Protein AF-A0A6B3GH11-F1 (afdb_monomer_lite)

Radius of gyration: 16.17 Å; chains: 1; bounding box: 42×32×34 Å

pLDDT: mean 91.32, std 8.13, range [65.25, 98.31]

Secondary structure (DSSP, 8-state):
-BTTB-TTHHHHHHHHHHHHHHHHS----HHHHHHHHHHHHTT--SS-EEEEEEE---STTS-S--PPEEEEEEESPPPPPSS-------

Structure (mmCIF, N/CA/C/O backbone):
data_AF-A0A6B3GH11-F1
#
_entry.id   AF-A0A6B3GH11-F1
#
loop_
_atom_site.group_PDB
_atom_site.id
_atom_site.type_symbol
_atom_site.label_atom_id
_atom_site.label_alt_id
_atom_site.label_comp_id
_atom_site.label_asym_id
_atom_site.label_entity_id
_atom_site.label_seq_id
_atom_site.pdbx_PDB_ins_code
_atom_site.Cartn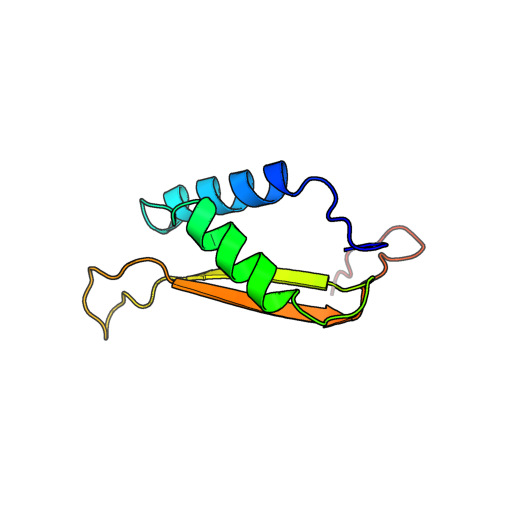_x
_atom_site.Cartn_y
_atom_site.Cartn_z
_atom_site.occupancy
_atom_site.B_iso_or_equiv
_atom_site.auth_seq_id
_atom_site.auth_comp_id
_atom_site.auth_asym_id
_atom_site.auth_atom_id
_atom_site.pdbx_PDB_model_num
ATOM 1 N N . MET A 1 1 ? 5.219 -4.951 -10.604 1.00 92.62 1 MET A N 1
ATOM 2 C CA . MET A 1 1 ? 5.091 -6.132 -11.474 1.00 92.62 1 MET A CA 1
ATOM 3 C C . MET A 1 1 ? 6.192 -6.164 -12.500 1.00 92.62 1 MET A C 1
ATOM 5 O O . MET A 1 1 ? 6.629 -5.104 -12.948 1.00 92.62 1 MET A O 1
ATOM 9 N N . ARG A 1 2 ? 6.613 -7.380 -12.837 1.00 94.38 2 ARG A N 1
ATOM 10 C CA . ARG A 1 2 ? 7.428 -7.693 -14.007 1.00 94.38 2 ARG A CA 1
ATOM 11 C C . ARG A 1 2 ? 6.850 -8.926 -14.684 1.00 94.38 2 ARG A C 1
ATOM 13 O O . ARG A 1 2 ? 6.576 -9.896 -13.977 1.00 94.38 2 ARG A O 1
ATOM 20 N N . ASP A 1 3 ? 6.638 -8.868 -15.992 1.00 92.69 3 ASP A N 1
ATOM 21 C CA . ASP A 1 3 ? 6.034 -9.941 -16.788 1.00 92.69 3 ASP A CA 1
ATOM 22 C C . ASP A 1 3 ? 4.726 -10.469 -16.157 1.00 92.69 3 ASP A C 1
ATOM 24 O O . ASP A 1 3 ? 4.540 -11.665 -15.935 1.00 92.69 3 ASP A O 1
ATOM 28 N N . GLY A 1 4 ? 3.861 -9.550 -15.705 1.00 91.12 4 GLY A N 1
ATOM 29 C CA . GLY A 1 4 ? 2.591 -9.882 -15.047 1.00 91.12 4 GLY A CA 1
ATOM 30 C C . GLY A 1 4 ? 2.711 -10.518 -13.653 1.00 91.12 4 GLY A C 1
ATOM 31 O O . GLY A 1 4 ? 1.705 -10.932 -13.079 1.00 91.12 4 GLY A O 1
ATOM 32 N N . ARG A 1 5 ? 3.917 -10.602 -13.074 1.00 92.25 5 ARG A N 1
ATOM 33 C CA . ARG A 1 5 ? 4.162 -11.207 -11.754 1.00 92.25 5 ARG A CA 1
ATOM 34 C C . ARG A 1 5 ? 4.532 -10.162 -10.704 1.00 92.25 5 ARG A C 1
ATOM 36 O O . ARG A 1 5 ? 5.280 -9.212 -10.961 1.00 92.25 5 ARG A O 1
ATOM 43 N N . ILE A 1 6 ? 4.026 -10.348 -9.484 1.00 93.62 6 ILE A 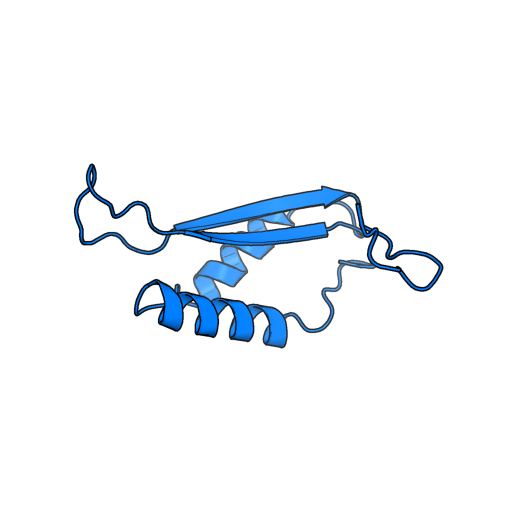N 1
ATOM 44 C CA . ILE A 1 6 ? 4.400 -9.570 -8.294 1.00 93.62 6 ILE A CA 1
ATOM 45 C C . ILE A 1 6 ? 5.273 -10.459 -7.412 1.00 93.62 6 ILE A C 1
ATOM 47 O O . ILE A 1 6 ? 4.838 -11.518 -6.968 1.00 93.62 6 ILE A O 1
ATOM 51 N N . ARG A 1 7 ? 6.509 -10.030 -7.152 1.00 93.50 7 ARG A N 1
ATOM 52 C CA . ARG A 1 7 ? 7.405 -10.718 -6.220 1.00 93.50 7 ARG A CA 1
ATOM 53 C C . ARG A 1 7 ? 6.913 -10.495 -4.788 1.00 93.50 7 ARG A C 1
ATOM 55 O O . ARG A 1 7 ? 6.672 -9.351 -4.424 1.00 93.50 7 ARG A O 1
ATOM 62 N N . GLY A 1 8 ? 6.796 -11.567 -4.001 1.00 95.81 8 GLY A N 1
ATOM 63 C CA . GLY A 1 8 ? 6.483 -11.489 -2.567 1.00 95.81 8 GLY A CA 1
ATOM 64 C C . GLY A 1 8 ? 5.155 -10.797 -2.251 1.00 95.81 8 GLY A C 1
ATOM 65 O O . GLY A 1 8 ? 5.083 -10.013 -1.308 1.00 95.81 8 GLY A O 1
ATOM 66 N N . LEU A 1 9 ? 4.120 -11.003 -3.076 1.00 95.62 9 LEU A N 1
ATOM 67 C CA . LEU A 1 9 ? 2.815 -10.364 -2.868 1.00 95.62 9 LEU A CA 1
ATOM 68 C C . LEU A 1 9 ? 2.227 -10.694 -1.488 1.00 95.62 9 LEU A C 1
ATOM 70 O O . LEU A 1 9 ? 1.671 -9.817 -0.842 1.00 95.62 9 LEU A O 1
ATOM 74 N N . ASP A 1 10 ? 2.380 -11.932 -1.038 1.00 96.62 10 ASP A N 1
ATOM 75 C CA . ASP A 1 10 ? 2.035 -12.397 0.305 1.00 96.62 10 ASP A CA 1
ATOM 76 C C . ASP A 1 10 ? 2.721 -11.570 1.404 1.00 96.62 10 ASP A C 1
ATOM 78 O O . ASP A 1 10 ? 2.043 -11.045 2.285 1.00 96.62 10 ASP A O 1
ATOM 82 N N . LEU A 1 11 ? 4.035 -11.345 1.297 1.00 98.12 11 LEU A N 1
ATOM 83 C CA . LEU A 1 11 ? 4.786 -10.512 2.245 1.00 98.12 11 LEU A CA 1
ATOM 84 C C . LEU A 1 11 ? 4.305 -9.057 2.241 1.00 98.12 11 LEU A C 1
ATOM 86 O O . LEU A 1 11 ? 4.233 -8.408 3.285 1.00 98.12 11 LEU A O 1
ATOM 90 N N . HIS A 1 12 ? 3.969 -8.523 1.065 1.00 97.19 12 HIS A N 1
ATOM 91 C CA . HIS A 1 12 ? 3.426 -7.173 0.951 1.00 97.19 12 HIS A CA 1
ATOM 92 C C . HIS A 1 12 ? 2.033 -7.046 1.579 1.00 97.19 12 HIS A C 1
ATOM 94 O O . HIS A 1 12 ? 1.765 -6.029 2.222 1.00 97.19 12 HIS A O 1
ATOM 100 N N . LEU A 1 13 ? 1.170 -8.053 1.414 1.00 97.88 13 LEU A N 1
ATOM 101 C CA . LEU A 1 13 ? -0.164 -8.088 2.016 1.00 97.88 13 LEU A CA 1
ATOM 102 C C . LEU A 1 13 ? -0.082 -8.210 3.539 1.00 97.88 13 LEU A C 1
ATOM 104 O O . LEU A 1 13 ? -0.751 -7.447 4.234 1.00 97.88 13 LEU A O 1
ATOM 108 N N . GLU A 1 14 ? 0.789 -9.077 4.058 1.00 98.31 14 GLU A N 1
ATOM 109 C CA . GLU A 1 14 ? 0.986 -9.218 5.503 1.00 98.31 14 GLU A CA 1
ATOM 110 C C . GLU A 1 14 ? 1.537 -7.928 6.122 1.00 98.31 14 GLU A C 1
ATOM 112 O O . GLU A 1 14 ? 1.018 -7.440 7.124 1.00 98.31 14 GLU A O 1
ATOM 117 N N . ARG A 1 15 ? 2.519 -7.289 5.471 1.00 97.81 15 ARG A N 1
ATOM 118 C CA . ARG A 1 15 ? 3.041 -5.993 5.928 1.00 97.81 15 ARG A CA 1
ATOM 119 C C . ARG A 1 15 ? 1.953 -4.917 5.959 1.00 97.81 15 ARG A C 1
ATOM 121 O O . ARG A 1 15 ? 1.904 -4.133 6.904 1.00 97.81 15 ARG A O 1
ATOM 128 N N . LEU A 1 16 ? 1.094 -4.863 4.937 1.00 97.94 16 LEU A N 1
ATOM 129 C CA . LEU A 1 16 ? -0.017 -3.909 4.882 1.00 97.94 16 LEU A CA 1
ATOM 130 C C . LEU A 1 16 ? -1.031 -4.173 6.001 1.00 97.94 16 LEU A C 1
ATOM 132 O O . LEU A 1 16 ? -1.485 -3.230 6.648 1.00 97.94 16 LEU A O 1
ATOM 136 N N . ARG A 1 17 ? -1.358 -5.446 6.248 1.00 97.56 17 ARG A N 1
ATOM 137 C CA . ARG A 1 17 ? -2.260 -5.873 7.319 1.00 97.56 17 ARG A CA 1
ATOM 138 C C . ARG A 1 17 ? -1.710 -5.492 8.691 1.00 97.56 17 ARG A C 1
ATOM 140 O O . ARG A 1 17 ? -2.415 -4.820 9.438 1.00 97.56 17 ARG A O 1
ATOM 147 N N . SER A 1 18 ? -0.471 -5.875 8.999 1.00 98.25 18 SER A N 1
ATOM 148 C CA . SER A 1 18 ? 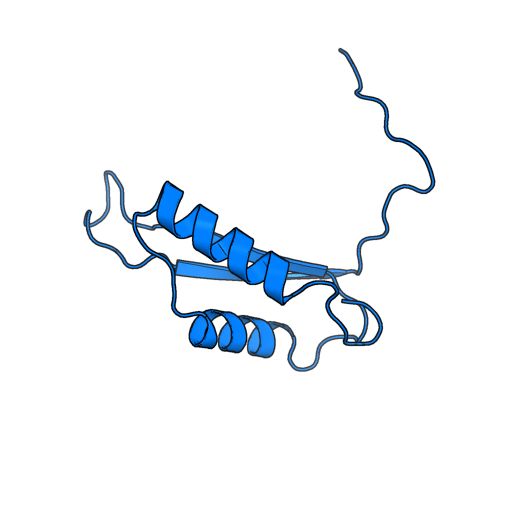0.177 -5.578 10.283 1.00 98.25 18 SER A CA 1
ATOM 149 C C . SER A 1 18 ? 0.213 -4.074 10.551 1.00 98.25 18 SER A C 1
ATOM 151 O O . SER A 1 18 ? -0.228 -3.635 11.609 1.00 98.25 18 SER A O 1
ATOM 153 N N . ALA A 1 19 ? 0.649 -3.275 9.571 1.00 97.38 19 ALA A N 1
ATOM 154 C CA . ALA A 1 19 ? 0.686 -1.820 9.708 1.00 97.38 19 ALA A CA 1
ATOM 155 C C . ALA A 1 19 ? -0.717 -1.209 9.868 1.00 97.38 19 ALA A C 1
ATOM 157 O O . ALA A 1 19 ? -0.891 -0.254 10.615 1.00 97.38 19 ALA A O 1
ATOM 158 N N . SER A 1 20 ? -1.735 -1.762 9.200 1.00 95.75 20 SER A N 1
ATOM 159 C CA . SER A 1 20 ? -3.116 -1.282 9.353 1.00 95.75 20 SER A CA 1
ATOM 160 C C . SER A 1 20 ? -3.662 -1.569 10.752 1.00 95.75 20 SER A C 1
ATOM 162 O O . SER A 1 20 ? -4.299 -0.704 11.343 1.00 95.75 20 SER A O 1
ATOM 164 N N . VAL A 1 21 ? -3.382 -2.752 11.312 1.00 95.94 21 VAL A N 1
ATOM 165 C CA . VAL A 1 21 ? -3.761 -3.078 12.696 1.00 95.94 21 VAL A CA 1
ATOM 166 C C . VAL A 1 21 ? -3.042 -2.165 13.685 1.00 95.94 21 VAL A C 1
ATOM 168 O O . VAL A 1 21 ? -3.678 -1.655 14.599 1.00 95.94 21 VAL A O 1
ATOM 171 N N . GLU A 1 22 ? -1.749 -1.919 13.486 1.00 96.56 22 GLU A N 1
ATOM 172 C CA . GLU A 1 22 ? -0.961 -1.033 14.346 1.00 96.56 22 GLU A CA 1
ATOM 173 C C . GLU A 1 22 ? -1.469 0.418 14.317 1.00 96.56 22 GLU A C 1
ATOM 175 O O . GLU A 1 22 ? -1.615 1.039 15.366 1.00 96.56 22 GLU A O 1
ATOM 180 N N . LEU A 1 23 ? -1.784 0.950 13.131 1.00 92.88 23 LEU A N 1
ATOM 181 C CA . LEU A 1 23 ? -2.181 2.352 12.957 1.00 92.88 23 LEU A CA 1
ATOM 182 C C . LEU A 1 23 ? -3.676 2.610 13.189 1.00 92.88 23 LEU A C 1
ATOM 184 O O . LEU A 1 23 ? -4.048 3.704 13.609 1.00 92.88 23 LEU A O 1
ATOM 188 N N . PHE A 1 24 ? -4.539 1.638 12.886 1.00 91.19 24 PHE A N 1
ATOM 189 C CA . PHE A 1 24 ? -5.997 1.817 12.850 1.00 91.19 24 PHE A CA 1
ATOM 190 C C . PHE A 1 24 ? -6.764 0.809 13.719 1.00 91.19 24 PHE A C 1
ATOM 192 O O . PHE A 1 24 ? -7.993 0.807 13.708 1.00 91.19 24 PHE A O 1
ATOM 199 N N . GLY A 1 25 ? -6.075 -0.091 14.429 1.00 92.81 25 GLY A N 1
ATOM 200 C CA . GLY A 1 25 ? -6.684 -1.141 15.258 1.00 92.81 25 GLY A CA 1
ATOM 201 C C . GLY A 1 25 ? -7.312 -2.296 14.471 1.00 92.81 25 GLY A C 1
ATOM 202 O O . GLY A 1 25 ? -7.796 -3.261 15.061 1.00 92.81 25 GLY A O 1
ATOM 203 N N . ARG A 1 26 ? -7.318 -2.225 13.135 1.00 92.75 26 ARG A N 1
ATOM 204 C CA . ARG A 1 26 ? -7.930 -3.220 12.246 1.00 92.75 26 ARG A CA 1
ATOM 205 C C . ARG A 1 26 ? -7.351 -3.167 10.839 1.00 92.75 26 ARG A C 1
ATOM 207 O O . ARG A 1 26 ? -6.757 -2.177 10.429 1.00 92.75 26 ARG A O 1
ATOM 214 N N . ALA A 1 27 ? -7.586 -4.227 10.076 1.00 94.69 27 ALA A N 1
ATOM 215 C CA . ALA A 1 27 ? -7.215 -4.312 8.671 1.00 94.69 27 ALA A CA 1
ATOM 216 C C . ALA A 1 27 ? -8.431 -4.641 7.804 1.00 94.69 27 ALA A C 1
ATOM 218 O O . ALA A 1 27 ? -9.374 -5.291 8.257 1.00 94.69 27 ALA A O 1
ATOM 219 N N . LEU A 1 28 ? -8.374 -4.221 6.541 1.00 95.00 28 LEU A N 1
ATOM 220 C CA . LEU A 1 28 ? -9.309 -4.685 5.522 1.00 95.00 28 LEU A CA 1
ATOM 221 C C . LEU A 1 28 ? -9.145 -6.198 5.286 1.00 95.00 28 LEU A C 1
ATOM 223 O O . LEU A 1 28 ? -8.017 -6.699 5.360 1.00 95.00 28 LEU A O 1
ATOM 227 N N . PRO A 1 29 ? -10.230 -6.922 4.949 1.00 95.62 29 PRO A N 1
ATOM 228 C CA . PRO A 1 29 ? -10.141 -8.314 4.525 1.00 95.62 29 PRO A CA 1
ATOM 229 C C . PRO A 1 29 ? -9.198 -8.483 3.326 1.00 95.62 29 PRO A C 1
ATOM 231 O O . PRO A 1 29 ? -9.204 -7.685 2.384 1.00 95.62 29 PRO A O 1
ATOM 234 N N . GLU A 1 30 ? -8.366 -9.523 3.350 1.00 95.69 30 GLU A N 1
ATOM 235 C CA . GLU A 1 30 ? -7.332 -9.721 2.328 1.00 95.69 30 GLU A CA 1
ATOM 236 C C . GLU A 1 30 ? -7.927 -9.934 0.926 1.00 95.69 30 GLU A C 1
ATOM 238 O O . GLU A 1 30 ? -7.371 -9.472 -0.072 1.00 95.69 30 GLU A O 1
ATOM 243 N N . ASP A 1 31 ? -9.069 -10.610 0.833 1.00 96.75 31 ASP A N 1
ATOM 244 C CA . ASP A 1 31 ? -9.800 -10.836 -0.411 1.00 96.75 31 ASP A CA 1
ATOM 245 C C . ASP A 1 31 ? -10.290 -9.522 -1.036 1.00 96.75 31 ASP A C 1
ATOM 247 O O . ASP A 1 31 ? -10.139 -9.340 -2.248 1.00 96.75 31 ASP A O 1
ATOM 251 N N . VAL A 1 32 ? -10.760 -8.576 -0.214 1.00 96.19 32 VAL A N 1
ATOM 252 C CA . VAL A 1 32 ? -11.142 -7.221 -0.643 1.00 96.19 32 VAL A CA 1
ATOM 253 C C . VAL A 1 32 ? -9.927 -6.483 -1.198 1.00 96.19 32 VAL A C 1
ATOM 255 O O . VAL A 1 32 ? -9.973 -5.963 -2.315 1.00 96.19 32 VAL A O 1
ATOM 258 N N . VAL A 1 33 ? -8.798 -6.501 -0.479 1.00 97.19 33 VAL A N 1
ATOM 259 C CA . VAL A 1 33 ? -7.548 -5.893 -0.963 1.00 97.19 33 VAL A CA 1
ATOM 260 C C . VAL A 1 33 ? -7.152 -6.512 -2.305 1.00 97.19 33 VAL A C 1
ATOM 262 O O . VAL A 1 33 ? -6.950 -5.792 -3.283 1.00 97.19 33 VAL A O 1
ATOM 265 N N . ARG A 1 34 ? -7.115 -7.846 -2.408 1.00 97.12 34 ARG A N 1
ATOM 266 C CA . ARG A 1 34 ? -6.780 -8.558 -3.652 1.00 97.12 34 ARG A CA 1
ATOM 267 C C . ARG A 1 34 ? -7.730 -8.213 -4.799 1.00 97.12 34 ARG A C 1
ATOM 269 O O . ARG A 1 34 ? -7.268 -8.101 -5.935 1.00 97.12 34 ARG A O 1
ATOM 276 N N . ALA A 1 35 ? -9.026 -8.050 -4.541 1.00 97.75 35 ALA A N 1
ATOM 277 C CA . ALA A 1 35 ? -10.002 -7.652 -5.553 1.00 97.75 35 ALA A CA 1
ATOM 278 C C . ALA A 1 35 ? -9.708 -6.246 -6.106 1.00 97.75 35 ALA A C 1
ATOM 280 O O . ALA A 1 35 ? -9.671 -6.059 -7.327 1.00 97.75 35 ALA A O 1
ATOM 281 N N . HIS A 1 36 ? -9.401 -5.280 -5.236 1.00 97.56 36 HIS A N 1
ATOM 282 C CA . HIS A 1 36 ? -9.009 -3.932 -5.658 1.00 97.56 36 HIS A CA 1
ATOM 283 C C . HIS A 1 36 ? -7.687 -3.918 -6.427 1.00 97.56 36 HIS A C 1
ATOM 285 O O . HIS A 1 36 ? -7.599 -3.261 -7.465 1.00 97.56 36 HIS A O 1
ATOM 291 N N . LEU A 1 37 ? -6.680 -4.680 -5.980 1.00 96.75 37 LEU A N 1
ATOM 292 C CA . LEU A 1 37 ? -5.421 -4.805 -6.720 1.00 96.75 37 LEU A CA 1
ATOM 293 C C . LEU A 1 37 ? -5.676 -5.378 -8.119 1.00 96.75 37 LEU A C 1
ATOM 295 O O . LEU A 1 37 ? -5.234 -4.792 -9.098 1.00 96.75 37 LEU A O 1
ATOM 299 N N . ARG A 1 38 ? -6.442 -6.470 -8.247 1.00 95.88 38 ARG A N 1
ATOM 300 C CA . ARG A 1 38 ? -6.785 -7.045 -9.562 1.00 95.88 38 ARG A CA 1
ATOM 301 C C . ARG A 1 38 ? -7.504 -6.048 -10.464 1.00 95.88 38 ARG A C 1
ATOM 303 O O . ARG A 1 38 ? -7.185 -5.979 -11.645 1.00 95.88 38 ARG A O 1
ATOM 310 N N . THR A 1 39 ? -8.431 -5.274 -9.906 1.00 97.06 39 THR A N 1
ATOM 311 C CA . THR A 1 39 ? -9.167 -4.241 -10.646 1.00 97.06 39 THR A CA 1
ATOM 312 C C . THR A 1 39 ? -8.219 -3.169 -11.180 1.00 97.06 39 THR A C 1
ATOM 314 O O . THR A 1 39 ? -8.272 -2.846 -12.360 1.00 97.06 39 THR A O 1
ATOM 317 N N . ALA A 1 40 ? -7.294 -2.675 -10.352 1.00 95.31 40 ALA A N 1
ATOM 318 C CA . ALA A 1 40 ? -6.314 -1.669 -10.763 1.00 95.31 40 ALA A CA 1
ATOM 319 C C . ALA A 1 40 ? -5.314 -2.182 -11.816 1.00 95.31 40 ALA A C 1
ATOM 321 O O . ALA A 1 40 ? -4.768 -1.397 -12.586 1.00 95.31 40 ALA A O 1
ATOM 322 N N . LEU A 1 41 ? -5.058 -3.492 -11.837 1.00 94.50 41 LEU A N 1
ATOM 323 C CA . LEU A 1 41 ? -4.161 -4.137 -12.798 1.00 94.50 41 LEU A CA 1
ATOM 324 C C . LEU A 1 41 ? -4.852 -4.517 -14.115 1.00 94.50 41 LEU A C 1
ATOM 326 O O . LEU A 1 41 ? -4.169 -4.827 -15.093 1.00 94.50 41 LEU A O 1
ATOM 330 N N . HIS A 1 42 ? -6.185 -4.537 -14.150 1.00 95.00 42 HIS A N 1
ATOM 331 C CA . HIS A 1 42 ? -6.940 -5.024 -15.297 1.00 95.00 42 HIS A CA 1
ATOM 332 C C . HIS A 1 42 ? -6.667 -4.181 -16.552 1.00 95.00 42 HIS A C 1
ATOM 334 O O . HIS A 1 42 ? -6.796 -2.960 -16.532 1.00 95.00 42 HIS A O 1
ATOM 340 N N . GLY A 1 43 ? -6.281 -4.839 -17.650 1.00 90.62 43 GLY A N 1
ATOM 341 C CA . GLY A 1 43 ? -5.996 -4.185 -18.934 1.00 90.62 43 GLY A CA 1
ATOM 342 C C . GLY A 1 43 ? -4.707 -3.354 -18.980 1.00 90.62 43 GLY A C 1
ATOM 343 O O . GLY A 1 43 ? -4.436 -2.725 -20.000 1.00 90.62 43 GLY A O 1
ATOM 344 N N . GLY A 1 44 ? -3.907 -3.337 -17.909 1.00 91.00 44 GLY A N 1
ATOM 345 C CA . GLY A 1 44 ? -2.634 -2.622 -17.884 1.00 91.00 44 GLY A CA 1
ATOM 346 C C . GLY A 1 44 ? -1.461 -3.416 -18.488 1.00 91.00 44 GLY A C 1
ATOM 347 O O . GLY A 1 44 ? -1.579 -4.616 -18.746 1.00 91.00 44 GLY A O 1
ATOM 348 N N . PRO A 1 45 ? -0.306 -2.761 -18.712 1.00 94.19 45 PRO A N 1
ATOM 349 C CA . PRO A 1 45 ? 0.886 -3.402 -19.271 1.00 94.19 45 PRO A CA 1
ATOM 350 C C . PRO A 1 45 ? 1.471 -4.482 -18.347 1.00 94.19 45 PRO A C 1
ATOM 352 O O . PRO A 1 45 ? 1.307 -4.436 -17.130 1.00 94.19 45 PRO A O 1
ATOM 355 N N . ALA A 1 46 ? 2.226 -5.431 -18.909 1.00 92.81 46 ALA A N 1
ATOM 356 C CA . ALA A 1 46 ? 2.856 -6.510 -18.134 1.00 92.81 46 ALA A CA 1
ATOM 357 C C . ALA A 1 46 ? 3.821 -5.994 -17.042 1.00 92.81 46 ALA A C 1
ATOM 359 O O . ALA A 1 46 ? 3.935 -6.592 -15.965 1.00 92.81 46 ALA A O 1
ATOM 360 N N . ASP A 1 47 ? 4.462 -4.851 -17.304 1.00 96.19 47 ASP A N 1
ATOM 361 C CA . ASP A 1 47 ? 5.405 -4.188 -16.410 1.00 96.19 47 ASP A CA 1
ATOM 362 C C . ASP A 1 47 ? 4.827 -2.868 -15.898 1.00 96.19 47 ASP A C 1
ATOM 364 O O . ASP A 1 47 ? 4.566 -1.940 -16.659 1.00 96.19 47 ASP A O 1
ATOM 368 N N . MET A 1 48 ? 4.656 -2.770 -14.579 1.00 95.19 48 MET A N 1
ATOM 369 C CA . MET A 1 48 ? 4.164 -1.560 -13.917 1.00 95.19 48 MET A CA 1
ATOM 370 C C . MET A 1 48 ? 4.535 -1.538 -12.436 1.00 95.19 48 MET A C 1
ATOM 372 O O . MET A 1 48 ? 4.899 -2.565 -11.852 1.00 95.19 48 MET A O 1
ATOM 376 N N . SER A 1 49 ? 4.403 -0.379 -11.807 1.00 95.00 49 SER A N 1
ATOM 377 C CA . SER A 1 49 ? 4.476 -0.222 -10.352 1.00 95.00 49 SER A CA 1
ATOM 378 C C . SER A 1 49 ? 3.067 -0.127 -9.768 1.00 95.00 49 SER A C 1
ATOM 380 O O . SER A 1 49 ? 2.162 0.384 -10.423 1.00 95.00 49 SER A O 1
ATOM 382 N N . LEU A 1 50 ? 2.883 -0.630 -8.546 1.00 95.12 50 LEU A N 1
ATOM 383 C CA . LEU A 1 50 ? 1.606 -0.634 -7.835 1.00 95.12 50 LEU A CA 1
ATOM 384 C C . LEU A 1 50 ? 1.840 -0.175 -6.397 1.00 95.12 50 LEU A C 1
ATOM 386 O O . LEU A 1 50 ? 2.705 -0.730 -5.717 1.00 95.12 50 LEU A O 1
ATOM 390 N N . THR A 1 51 ? 1.048 0.787 -5.939 1.00 96.94 51 THR A N 1
ATOM 391 C CA . THR A 1 51 ? 1.060 1.265 -4.555 1.00 96.94 51 THR A CA 1
ATOM 392 C C . THR A 1 51 ? -0.336 1.118 -3.969 1.00 96.94 51 THR A C 1
ATOM 394 O O . THR A 1 51 ? -1.300 1.632 -4.534 1.00 96.94 51 THR A O 1
ATOM 397 N N . ALA A 1 52 ? -0.429 0.418 -2.840 1.00 97.44 52 ALA A N 1
ATOM 398 C CA . ALA A 1 52 ? -1.640 0.265 -2.046 1.00 97.44 52 ALA A CA 1
ATOM 399 C C . ALA A 1 52 ? -1.484 1.077 -0.757 1.00 97.44 52 ALA A C 1
ATOM 401 O O . ALA A 1 52 ? -0.558 0.834 0.01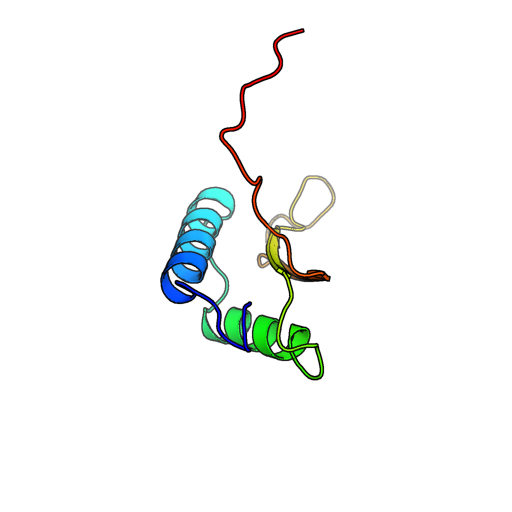8 1.00 97.44 52 ALA A O 1
ATOM 402 N N . THR A 1 53 ? -2.371 2.041 -0.544 1.00 97.62 53 THR A N 1
ATOM 403 C CA . THR A 1 53 ? -2.356 2.926 0.620 1.00 97.62 53 THR A CA 1
ATOM 404 C C . THR A 1 53 ? -3.649 2.743 1.389 1.00 97.62 53 THR A C 1
ATOM 406 O O . THR A 1 53 ? -4.725 3.007 0.857 1.00 97.62 53 THR A O 1
ATOM 409 N N . VAL A 1 54 ? -3.533 2.291 2.635 1.00 96.12 54 VAL A N 1
ATOM 410 C CA . VAL A 1 54 ? -4.651 2.252 3.578 1.00 96.12 54 VAL A CA 1
ATOM 411 C C . VAL A 1 54 ? -4.632 3.537 4.394 1.00 96.12 54 VAL A C 1
ATOM 413 O O . VAL A 1 54 ? -3.578 3.948 4.878 1.00 96.12 54 VAL A O 1
ATOM 416 N N . PHE A 1 55 ? -5.785 4.179 4.518 1.00 92.88 55 PHE A N 1
ATOM 417 C CA . PHE A 1 55 ? -5.954 5.416 5.269 1.00 92.88 55 PHE A CA 1
ATOM 418 C C . PHE A 1 55 ? -7.290 5.405 6.009 1.00 92.88 55 PHE A C 1
ATOM 420 O O . PHE A 1 55 ? -8.224 4.718 5.603 1.00 92.88 55 PHE A O 1
ATOM 427 N N . SER A 1 56 ? -7.393 6.177 7.085 1.00 88.19 56 SER A N 1
ATOM 428 C CA . SER A 1 56 ? -8.666 6.435 7.754 1.00 88.19 56 SER A CA 1
ATOM 429 C C . SER A 1 56 ? -9.146 7.837 7.403 1.00 88.19 56 SER A C 1
ATOM 431 O O . SER A 1 56 ? -8.346 8.770 7.347 1.00 88.19 56 SER A O 1
ATOM 433 N N . THR A 1 57 ? -10.446 7.985 7.161 1.00 83.00 57 THR A N 1
ATOM 434 C CA . THR A 1 57 ? -11.093 9.301 7.073 1.00 83.00 57 THR A CA 1
ATOM 435 C C . THR A 1 57 ? -11.600 9.780 8.430 1.00 83.00 57 THR A C 1
ATOM 437 O O . THR A 1 57 ? -12.095 10.900 8.512 1.00 83.00 57 THR A O 1
ATOM 440 N N . ALA A 1 58 ? -11.510 8.950 9.477 1.00 80.81 58 ALA A N 1
ATOM 441 C CA . ALA A 1 58 ? -11.852 9.345 10.837 1.00 80.81 58 ALA A CA 1
ATOM 442 C C . ALA A 1 58 ? -10.840 10.377 11.352 1.00 80.81 58 ALA A C 1
ATOM 444 O O . ALA A 1 58 ? -9.631 10.229 11.160 1.00 80.81 58 ALA A O 1
ATOM 445 N N . GLY A 1 59 ? -11.330 11.431 11.998 1.00 73.62 59 GLY A N 1
ATOM 446 C CA . GLY A 1 59 ? -10.505 12.542 12.463 1.00 73.62 59 GLY A CA 1
ATOM 447 C C . GLY A 1 59 ? -11.341 13.626 13.132 1.00 73.62 59 GLY A C 1
ATOM 448 O O . GLY A 1 59 ? -12.531 13.444 13.349 1.00 73.62 59 GLY A O 1
ATOM 449 N N . GLU A 1 60 ? -10.729 14.774 13.425 1.00 67.06 60 GLU A N 1
ATOM 450 C CA . GLU A 1 60 ? -11.363 15.894 14.147 1.00 67.06 60 GLU A CA 1
ATOM 451 C C . GLU A 1 60 ? -12.663 16.400 13.492 1.00 67.06 60 GLU A C 1
ATOM 453 O O . GLU A 1 60 ? -13.576 16.849 14.180 1.00 67.06 60 GLU A O 1
ATOM 458 N N . PHE A 1 61 ? -12.768 16.278 12.165 1.00 77.00 61 PHE A N 1
ATOM 459 C CA . PHE A 1 61 ? -13.899 16.776 11.373 1.00 77.00 61 PHE A CA 1
ATOM 460 C C . PHE A 1 61 ? -14.771 15.665 10.770 1.00 77.00 61 PHE A C 1
ATOM 462 O O . PHE A 1 61 ? -15.604 15.936 9.905 1.00 77.00 61 PHE A O 1
ATOM 469 N N . ALA A 1 62 ? -14.578 14.416 11.193 1.00 71.56 62 ALA A N 1
ATOM 470 C CA . ALA A 1 62 ? -15.325 13.261 10.709 1.00 71.56 62 ALA A CA 1
ATOM 471 C C . ALA A 1 62 ? -15.758 12.371 11.876 1.00 71.56 62 ALA A C 1
ATOM 473 O O . ALA A 1 62 ? -15.228 12.468 12.980 1.00 71.56 62 ALA A O 1
ATOM 474 N N . ALA A 1 63 ? -16.730 11.487 11.641 1.00 70.62 63 ALA A N 1
ATOM 475 C CA . ALA A 1 63 ? -17.108 10.512 12.656 1.00 70.62 63 ALA A CA 1
ATOM 476 C C . ALA A 1 63 ? -15.872 9.681 13.074 1.00 70.62 63 ALA A C 1
ATOM 478 O O . ALA A 1 63 ? -15.092 9.282 12.202 1.00 70.62 63 ALA A O 1
ATOM 479 N N . PRO A 1 64 ? -15.677 9.427 14.382 1.00 65.25 64 PRO A N 1
ATOM 480 C CA . PRO A 1 64 ? -14.502 8.719 14.897 1.00 65.25 64 PRO A CA 1
ATOM 481 C C . PRO A 1 64 ? -14.446 7.257 14.434 1.00 65.25 64 PRO A C 1
ATOM 483 O O . PRO A 1 64 ? -13.370 6.669 14.369 1.00 65.25 64 PRO A O 1
ATOM 486 N N . ASP A 1 65 ? -15.594 6.701 14.050 1.00 66.06 65 ASP A N 1
ATOM 487 C CA . ASP A 1 65 ? -15.727 5.329 13.587 1.00 66.06 65 ASP A CA 1
ATOM 488 C C . ASP A 1 65 ? -15.880 5.300 12.063 1.00 66.06 65 ASP A C 1
ATOM 490 O O . ASP A 1 65 ? -16.956 5.535 11.512 1.00 66.06 65 ASP A O 1
ATOM 494 N N . GLY A 1 66 ? -14.775 5.019 11.370 1.00 70.62 66 GLY A N 1
ATOM 495 C CA . GLY A 1 66 ? -14.744 4.837 9.920 1.00 70.62 66 GLY A CA 1
ATOM 496 C C . GLY A 1 66 ? -13.858 3.661 9.534 1.00 70.62 66 GLY A C 1
ATOM 497 O O . GLY A 1 66 ? -12.750 3.511 10.062 1.00 70.62 66 GLY A O 1
ATOM 498 N N . ASP A 1 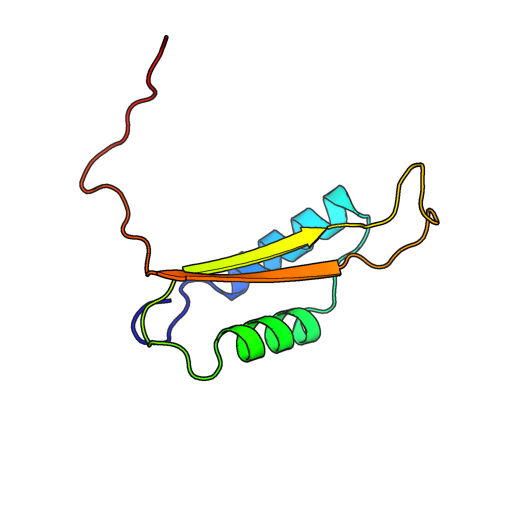67 ? -14.359 2.779 8.666 1.00 79.38 67 ASP A N 1
ATOM 499 C CA . ASP A 1 67 ? -13.581 1.656 8.130 1.00 79.38 67 ASP A CA 1
ATOM 500 C C . ASP A 1 67 ? -12.368 2.186 7.360 1.00 79.38 67 ASP A C 1
ATOM 502 O O . ASP A 1 67 ? -12.509 3.127 6.570 1.00 79.38 67 ASP A O 1
ATOM 506 N N . PRO A 1 68 ? -11.161 1.630 7.591 1.00 90.00 68 PRO A N 1
ATOM 507 C CA . PRO A 1 68 ? -9.994 2.047 6.838 1.00 90.00 68 PRO A CA 1
ATOM 508 C C . PRO A 1 68 ? -10.269 1.842 5.349 1.00 90.00 68 PRO A C 1
ATOM 510 O O . PRO A 1 68 ? -10.757 0.800 4.922 1.00 90.00 68 PRO A O 1
ATOM 513 N N . THR A 1 69 ? -9.964 2.854 4.552 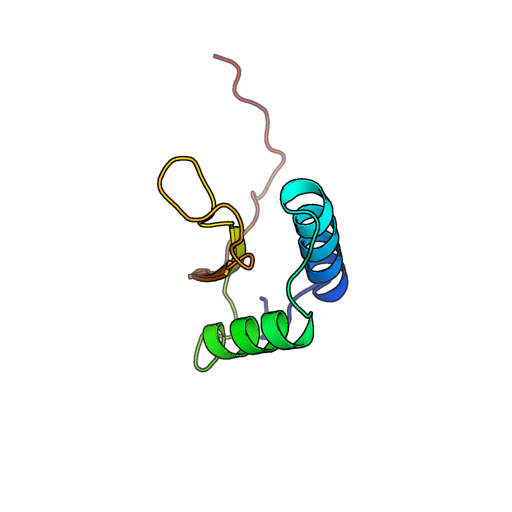1.00 92.38 69 THR A N 1
ATOM 514 C CA . THR A 1 69 ? -10.202 2.879 3.111 1.00 92.38 69 THR A CA 1
ATOM 515 C C . THR A 1 69 ? -8.907 2.574 2.363 1.00 92.38 69 THR A C 1
ATOM 517 O O . THR A 1 69 ? -7.814 2.891 2.831 1.00 92.38 69 THR A O 1
ATOM 520 N N . LEU A 1 70 ? -9.021 1.951 1.187 1.00 96.12 70 LEU A N 1
ATOM 521 C CA . LEU A 1 70 ? -7.893 1.579 0.336 1.00 96.12 70 LEU A CA 1
ATOM 522 C C . LEU A 1 70 ? -7.854 2.435 -0.935 1.00 96.12 70 LEU A C 1
ATOM 524 O O . LEU A 1 70 ? -8.793 2.427 -1.727 1.00 96.12 70 LEU A O 1
ATOM 528 N N . LEU A 1 71 ? -6.723 3.097 -1.175 1.00 96.88 71 LEU A N 1
ATOM 529 C CA . LEU A 1 71 ? -6.384 3.713 -2.455 1.00 96.88 71 LEU A CA 1
ATOM 530 C C . LEU A 1 71 ? -5.318 2.873 -3.160 1.00 96.88 71 LEU A C 1
ATOM 532 O O . LEU A 1 71 ? -4.239 2.636 -2.614 1.00 96.88 71 LEU A O 1
ATOM 536 N N . VAL A 1 72 ? -5.597 2.465 -4.397 1.00 97.50 72 VAL A N 1
ATOM 537 C CA . VAL A 1 72 ? -4.638 1.759 -5.252 1.00 97.50 72 VAL A CA 1
ATOM 538 C C . VAL A 1 72 ? -4.233 2.662 -6.408 1.00 97.50 72 VAL A C 1
ATOM 540 O O . VAL A 1 72 ? -5.082 3.194 -7.118 1.00 97.50 72 VAL A O 1
ATOM 543 N N . ARG A 1 73 ? -2.925 2.825 -6.611 1.00 96.81 73 ARG A N 1
ATOM 544 C CA . ARG A 1 73 ? -2.356 3.595 -7.722 1.00 96.81 73 ARG A CA 1
ATOM 545 C C . ARG A 1 73 ? -1.418 2.725 -8.539 1.00 96.81 73 ARG A C 1
ATOM 547 O O . ARG A 1 73 ? -0.589 2.012 -7.973 1.00 96.81 73 ARG A O 1
ATOM 554 N N . THR A 1 74 ? -1.515 2.831 -9.859 1.00 96.31 74 THR A N 1
ATOM 555 C CA . THR A 1 74 ? -0.537 2.273 -10.795 1.00 96.31 74 THR A CA 1
ATOM 556 C C . THR A 1 74 ? 0.361 3.376 -11.343 1.00 96.31 74 THR A C 1
ATOM 558 O O . THR A 1 74 ? 0.028 4.562 -11.313 1.00 96.31 74 THR A O 1
ATOM 561 N N . GLY A 1 75 ? 1.535 2.985 -11.822 1.00 95.06 75 GLY A N 1
ATOM 562 C CA . GLY A 1 75 ? 2.475 3.874 -12.491 1.00 95.06 75 GLY A CA 1
ATOM 563 C C . GLY A 1 75 ? 3.444 3.092 -13.375 1.00 95.06 75 GLY A C 1
ATOM 564 O O . GLY A 1 75 ? 3.406 1.855 -13.379 1.00 95.06 75 GLY A O 1
ATOM 565 N N . PRO A 1 76 ? 4.333 3.783 -14.109 1.00 95.12 76 PRO A N 1
ATOM 566 C CA . PRO A 1 76 ? 5.342 3.124 -14.931 1.00 95.12 76 PRO A CA 1
ATOM 567 C C . PRO A 1 76 ? 6.225 2.186 -14.087 1.00 95.12 76 PRO A C 1
ATOM 569 O O . PRO A 1 76 ? 6.346 2.366 -12.866 1.00 95.12 76 PRO A O 1
ATOM 572 N N . PRO A 1 77 ? 6.840 1.157 -14.696 1.00 94.19 77 PRO A N 1
ATOM 573 C CA . PRO A 1 77 ? 7.761 0.282 -13.984 1.00 94.19 77 PRO A CA 1
ATOM 574 C C . PRO A 1 77 ? 8.940 1.095 -13.437 1.00 94.19 77 PRO A C 1
ATOM 576 O O . PRO A 1 77 ? 9.649 1.760 -14.183 1.00 94.19 77 PRO A O 1
ATOM 579 N N . ALA A 1 78 ? 9.150 1.035 -12.122 1.00 89.44 78 ALA A N 1
ATOM 580 C CA . ALA A 1 78 ? 10.286 1.678 -11.475 1.00 89.44 78 ALA A CA 1
ATOM 581 C C . ALA A 1 78 ? 11.502 0.752 -11.519 1.00 89.44 78 ALA A C 1
ATOM 583 O O . ALA A 1 78 ? 11.399 -0.407 -11.107 1.00 89.44 78 ALA A O 1
ATOM 584 N N . TYR A 1 79 ? 12.635 1.253 -11.997 1.00 85.81 79 TYR A N 1
ATOM 585 C CA . TYR A 1 79 ? 13.923 0.571 -11.920 1.00 85.81 79 TYR A CA 1
ATOM 586 C C . TYR A 1 79 ? 14.691 1.136 -10.729 1.00 85.81 79 TYR A C 1
ATOM 588 O O . TYR A 1 79 ? 14.659 2.341 -10.484 1.00 85.81 79 TYR A O 1
ATOM 596 N N . GLY A 1 80 ? 15.296 0.248 -9.940 1.00 82.94 80 GLY A N 1
ATOM 597 C CA . GLY A 1 80 ? 16.161 0.672 -8.845 1.00 82.94 80 GLY A CA 1
ATOM 598 C C . GLY A 1 80 ? 17.387 1.420 -9.377 1.00 82.94 80 GLY A C 1
ATOM 599 O O . GLY A 1 80 ? 17.662 1.355 -10.574 1.00 82.94 80 GLY A O 1
ATOM 600 N N . PRO A 1 81 ? 18.121 2.125 -8.507 1.00 87.44 81 PRO A N 1
ATOM 601 C CA . PRO A 1 81 ? 19.384 2.738 -8.895 1.00 87.44 81 PRO A CA 1
ATOM 602 C C . PRO A 1 81 ? 20.379 1.666 -9.367 1.00 87.44 81 PRO A C 1
ATOM 604 O O . PRO A 1 81 ? 20.433 0.576 -8.796 1.00 87.44 81 PRO A O 1
ATOM 607 N N . ASP A 1 82 ? 21.198 1.997 -10.367 1.00 88.12 82 ASP A N 1
ATOM 608 C CA . ASP A 1 82 ? 22.224 1.093 -10.918 1.00 88.12 82 ASP A CA 1
ATOM 609 C C . ASP A 1 82 ? 23.402 0.850 -9.954 1.00 88.12 82 ASP A C 1
ATOM 611 O O . ASP A 1 82 ? 24.259 0.001 -10.195 1.00 88.12 82 ASP A O 1
ATOM 615 N N . GLY A 1 83 ? 23.457 1.595 -8.849 1.00 89.88 83 GLY A N 1
ATOM 616 C CA . GLY A 1 83 ? 24.518 1.530 -7.857 1.00 89.88 83 GLY A CA 1
ATOM 617 C C . GLY A 1 83 ? 24.042 1.916 -6.455 1.00 89.88 83 GLY A C 1
ATOM 618 O O . GLY A 1 83 ? 22.871 2.252 -6.254 1.00 89.88 83 GLY A O 1
ATOM 619 N N . PRO A 1 84 ? 24.939 1.851 -5.460 1.00 91.62 84 PRO A N 1
ATOM 620 C CA . PRO A 1 84 ? 24.614 2.208 -4.087 1.00 91.62 84 PRO A CA 1
ATOM 621 C C . PRO A 1 84 ? 24.192 3.678 -3.982 1.00 91.62 84 PRO A C 1
ATOM 623 O O . PRO A 1 84 ? 24.790 4.559 -4.597 1.00 91.62 84 PRO A O 1
ATOM 626 N N . LEU A 1 85 ? 23.174 3.940 -3.162 1.00 90.75 85 LEU A N 1
ATOM 627 C CA . LEU A 1 85 ? 22.768 5.295 -2.798 1.00 90.75 85 LEU A CA 1
ATOM 628 C C . LEU A 1 85 ? 23.529 5.743 -1.546 1.00 90.75 85 LEU A C 1
ATOM 630 O O . LEU A 1 85 ? 23.634 4.984 -0.583 1.00 90.75 85 LEU A O 1
ATOM 634 N N . ALA A 1 86 ? 24.014 6.985 -1.546 1.00 89.44 86 ALA A N 1
ATOM 635 C CA . ALA A 1 86 ? 24.550 7.658 -0.365 1.00 89.44 86 ALA A CA 1
ATOM 636 C C . ALA A 1 86 ? 23.578 8.757 0.087 1.00 89.44 86 ALA A C 1
ATOM 638 O O . ALA A 1 86 ? 22.977 9.440 -0.743 1.00 89.44 86 ALA A O 1
ATOM 639 N N . LEU A 1 87 ? 23.416 8.925 1.402 1.00 90.38 87 LEU A N 1
ATOM 640 C CA . LEU A 1 87 ? 22.623 10.018 1.960 1.00 90.38 87 LEU A CA 1
ATOM 641 C C . LEU A 1 87 ? 23.308 11.353 1.638 1.00 90.38 87 LEU A C 1
ATOM 643 O O . LEU A 1 87 ? 24.473 11.548 1.982 1.00 90.38 87 LEU A O 1
ATOM 647 N N . ALA A 1 88 ? 22.581 12.279 1.015 1.00 87.69 88 ALA A N 1
ATOM 648 C CA . ALA A 1 88 ? 23.038 13.654 0.883 1.00 87.69 88 ALA A CA 1
ATOM 649 C C . ALA A 1 88 ? 22.879 14.356 2.241 1.00 87.69 88 ALA A C 1
ATOM 651 O O . ALA A 1 88 ? 21.757 14.576 2.694 1.00 87.69 88 ALA A O 1
ATOM 652 N N . ALA A 1 89 ? 23.994 14.669 2.901 1.00 84.56 89 ALA A N 1
ATOM 653 C CA . ALA A 1 89 ? 24.003 15.572 4.047 1.00 84.56 89 ALA A CA 1
ATOM 654 C C . ALA A 1 89 ? 24.089 17.015 3.525 1.00 84.56 89 ALA A C 1
ATOM 656 O O . ALA A 1 89 ? 24.977 17.318 2.725 1.00 84.56 89 ALA A O 1
ATOM 657 N N . VAL A 1 90 ? 23.145 17.861 3.943 1.00 71.06 90 VAL A N 1
ATOM 658 C CA . VAL A 1 90 ? 23.164 19.320 3.742 1.00 71.06 90 VAL A CA 1
ATOM 659 C C . VAL A 1 90 ? 23.647 19.974 5.025 1.00 71.06 90 VAL A C 1
ATOM 661 O O . VAL A 1 90 ? 23.203 19.508 6.099 1.00 71.06 90 VAL A O 1
#

Foldseek 3Di:
DAQQDDPPVVVVLVVQQVVCCVPPVGDDDSVVVVVVVCVQCPPDDSAKDKDKDWAFPQDPPDPNDDDTDIDMDIGGHDDDDPDDDDDDDD

Sequence (90 aa):
MRDGRIRGLDLHLERLRSASVELFGRALPEDVVRAHLRTALHGGPADMSLTATVFSTAGEFAAPDGDPTLLVRTGPPAYGPDGPLALAAV